Protein AF-A0A7J7IED0-F1 (afdb_monomer_lite)

pLDDT: mean 82.6, std 17.84, range [32.25, 96.56]

Sequence (119 aa):
MCSSIAMPTRVLPFPWQARALDLDWCTAADRGLPAPDLILFFDMDPELASTRGGFGQERYERLALQQQVRQVFLNELFQPDRWLRVHAEETVAQVQTQCQQAITAVLSRVSGTPLNTLW

Structure (mmCIF, N/CA/C/O backbone):
data_AF-A0A7J7IED0-F1
#
_entry.id   AF-A0A7J7IED0-F1
#
loop_
_atom_site.group_PDB
_atom_site.id
_atom_site.type_symbol
_atom_site.label_atom_id
_atom_site.label_alt_id
_atom_site.label_comp_id
_atom_site.label_asym_id
_atom_site.label_entity_id
_atom_site.label_seq_id
_atom_site.pdbx_PDB_ins_code
_atom_site.Cartn_x
_atom_site.Cartn_y
_atom_site.Cartn_z
_atom_site.occupancy
_atom_site.B_iso_or_equiv
_atom_site.auth_seq_id
_atom_site.auth_comp_id
_atom_site.auth_asym_id
_atom_site.auth_atom_id
_atom_site.pdbx_PDB_model_num
ATOM 1 N N . MET A 1 1 ? -34.960 -27.282 -11.983 1.00 36.97 1 MET A N 1
ATOM 2 C CA . MET A 1 1 ? -34.445 -26.589 -13.181 1.00 36.97 1 MET A CA 1
ATOM 3 C C . MET A 1 1 ? -33.121 -25.959 -12.789 1.00 36.97 1 MET A C 1
ATOM 5 O O . MET A 1 1 ? -33.119 -24.950 -12.103 1.00 36.97 1 MET A O 1
ATOM 9 N N . CYS A 1 2 ? -32.014 -26.643 -13.072 1.00 32.25 2 CYS A N 1
ATOM 10 C CA . CYS A 1 2 ? -30.677 -26.162 -12.738 1.00 32.25 2 CYS A CA 1
ATOM 11 C C . CYS A 1 2 ? -30.215 -25.291 -13.909 1.00 32.25 2 CYS A C 1
ATOM 13 O O . CYS A 1 2 ? -29.845 -25.818 -14.958 1.00 32.25 2 CYS A O 1
ATOM 15 N N . SER A 1 3 ? -30.357 -23.973 -13.783 1.00 35.97 3 SER A N 1
ATOM 16 C CA . SER A 1 3 ? -29.908 -23.035 -14.811 1.00 35.97 3 SER A CA 1
ATOM 17 C C . SER A 1 3 ? -28.383 -23.017 -14.821 1.00 35.97 3 SER A C 1
ATOM 19 O O . SER A 1 3 ? -27.745 -22.455 -13.935 1.00 35.97 3 SER A O 1
ATOM 21 N N . SER A 1 4 ? -27.810 -23.691 -15.814 1.00 40.75 4 SER A N 1
ATOM 22 C CA . SER A 1 4 ? -26.386 -23.664 -16.125 1.00 40.75 4 SER A CA 1
ATOM 23 C C . SER A 1 4 ? -25.989 -22.241 -16.524 1.00 40.75 4 SER A C 1
ATOM 25 O O . SER A 1 4 ? -26.401 -21.745 -17.571 1.00 40.75 4 SER A O 1
ATOM 27 N N . ILE A 1 5 ? -25.211 -21.567 -15.676 1.00 43.69 5 ILE A N 1
ATOM 28 C CA . ILE A 1 5 ? -24.533 -20.323 -16.043 1.00 43.69 5 ILE A CA 1
ATOM 29 C C . ILE A 1 5 ? -23.286 -20.732 -16.827 1.00 43.69 5 ILE A C 1
ATOM 31 O O . ILE A 1 5 ? -22.257 -21.089 -16.257 1.00 43.69 5 ILE A O 1
ATOM 35 N N . ALA A 1 6 ? -23.399 -20.731 -18.152 1.00 41.88 6 ALA A N 1
ATOM 36 C CA . ALA A 1 6 ? -22.252 -20.859 -19.033 1.00 41.88 6 ALA A CA 1
ATOM 37 C C . ALA A 1 6 ? -21.477 -19.534 -19.018 1.00 41.88 6 ALA A C 1
ATOM 39 O O . ALA A 1 6 ? -21.916 -18.544 -19.601 1.00 41.88 6 ALA A O 1
ATOM 40 N N . MET A 1 7 ? -20.326 -19.500 -18.343 1.00 37.88 7 MET A N 1
ATOM 41 C CA . MET A 1 7 ? -19.371 -18.411 -18.539 1.00 37.88 7 MET A CA 1
ATOM 42 C C . MET A 1 7 ? -18.693 -18.573 -19.907 1.00 37.88 7 MET A C 1
ATOM 44 O O . MET A 1 7 ? -18.311 -19.692 -20.261 1.00 37.88 7 MET A O 1
ATOM 48 N N . PRO A 1 8 ? -18.519 -17.495 -20.690 1.00 42.34 8 PRO A N 1
ATOM 49 C CA . PRO A 1 8 ? -17.879 -17.585 -21.991 1.00 42.34 8 PRO A CA 1
ATOM 50 C C . PRO A 1 8 ? -16.397 -17.933 -21.807 1.00 42.34 8 PRO A C 1
ATOM 52 O O . PRO A 1 8 ? -15.579 -17.105 -21.408 1.00 42.34 8 PRO A O 1
ATOM 55 N N . THR A 1 9 ? -16.030 -19.178 -22.108 1.00 47.97 9 THR A N 1
ATOM 56 C CA . THR A 1 9 ? -14.632 -19.609 -22.185 1.00 47.97 9 THR A CA 1
ATOM 57 C C . THR A 1 9 ? -13.965 -18.954 -23.387 1.00 47.97 9 THR A C 1
ATOM 59 O O . THR A 1 9 ? -14.030 -19.451 -24.510 1.00 47.97 9 THR A O 1
ATOM 62 N N . ARG A 1 10 ? -13.298 -17.825 -23.144 1.00 47.19 10 ARG A N 1
ATOM 63 C CA . ARG A 1 10 ? -12.334 -17.232 -24.071 1.00 47.19 10 ARG A CA 1
ATOM 64 C C . ARG A 1 10 ? -11.139 -18.189 -24.166 1.00 47.19 10 ARG A C 1
ATOM 66 O O . ARG A 1 10 ? -10.312 -18.246 -23.260 1.00 47.19 10 ARG A O 1
ATOM 73 N N . VAL A 1 11 ? -11.097 -19.005 -25.216 1.00 46.94 11 VAL A N 1
ATOM 74 C CA . VAL A 1 11 ? -9.988 -19.936 -25.466 1.00 46.94 11 VAL A CA 1
ATOM 75 C C . VAL A 1 11 ? -8.765 -19.115 -25.886 1.00 46.94 11 VAL A C 1
ATOM 77 O O . VAL A 1 11 ? -8.804 -18.442 -26.914 1.00 46.94 11 VAL A O 1
ATOM 80 N N . LEU A 1 12 ? -7.701 -19.132 -25.079 1.00 45.75 12 LEU A N 1
ATOM 81 C CA . LEU A 1 12 ? -6.413 -18.508 -25.403 1.00 45.75 12 LEU A CA 1
ATOM 82 C C . LEU A 1 12 ? -5.401 -19.572 -25.866 1.00 45.75 12 LEU A C 1
ATOM 84 O O . LEU A 1 12 ? -5.448 -20.704 -25.383 1.00 45.75 12 LEU A O 1
ATOM 88 N N . PRO A 1 13 ? -4.476 -19.224 -26.783 1.00 49.81 13 PRO A N 1
ATOM 89 C CA . PRO A 1 13 ? -3.617 -20.184 -27.482 1.00 49.81 13 PRO A CA 1
ATOM 90 C C . PRO A 1 13 ? -2.476 -20.784 -26.642 1.00 49.81 13 PRO A C 1
ATOM 92 O O . PRO A 1 13 ? -1.748 -21.629 -27.154 1.00 49.81 13 PRO A O 1
ATOM 95 N N . PHE A 1 14 ? -2.304 -20.396 -25.370 1.00 44.78 14 PHE A N 1
ATOM 96 C CA . PHE A 1 14 ? -1.225 -20.911 -24.522 1.00 44.78 14 PHE A CA 1
ATOM 97 C C . PHE A 1 14 ? -1.695 -21.228 -23.085 1.00 44.78 14 PHE A C 1
ATOM 99 O O . PHE A 1 14 ? -2.215 -20.341 -22.410 1.00 44.78 14 PHE A O 1
ATOM 106 N N . PRO A 1 15 ? -1.469 -22.458 -22.575 1.00 43.44 15 PRO A N 1
ATOM 107 C CA . PRO A 1 15 ? -2.006 -22.942 -21.294 1.00 43.44 15 PRO A CA 1
ATOM 108 C C . PRO A 1 15 ? -1.313 -22.392 -20.032 1.00 43.44 15 PRO A C 1
ATOM 110 O O . PRO A 1 15 ? -1.779 -22.650 -18.927 1.00 43.44 15 PRO A O 1
ATOM 113 N N . TRP A 1 16 ? -0.213 -21.642 -20.175 1.00 39.72 16 TRP A N 1
ATOM 114 C CA . TRP A 1 16 ? 0.593 -21.125 -19.054 1.00 39.72 16 TRP A CA 1
ATOM 115 C C . TRP A 1 16 ? 0.421 -19.632 -18.784 1.00 39.72 16 TRP A C 1
ATOM 117 O O . TRP A 1 16 ? 0.981 -19.120 -17.816 1.00 39.72 16 TRP A O 1
ATOM 127 N N . GLN A 1 17 ? -0.332 -18.913 -19.622 1.00 46.06 17 GLN A N 1
ATOM 128 C CA . GLN A 1 17 ? -0.835 -17.614 -19.201 1.00 46.06 17 GLN A CA 1
ATOM 129 C C . GLN A 1 17 ? -1.814 -17.910 -18.078 1.00 46.06 17 GLN A C 1
ATOM 131 O O . GLN A 1 17 ? -2.883 -18.471 -18.328 1.00 46.06 17 GLN A O 1
ATOM 136 N N . ALA A 1 18 ? -1.405 -17.595 -16.842 1.00 50.69 18 ALA A N 1
ATOM 137 C CA . ALA A 1 18 ? -2.331 -17.488 -15.733 1.00 50.69 18 ALA A CA 1
ATOM 138 C C . ALA A 1 18 ? -3.539 -16.750 -16.299 1.00 50.69 18 ALA A C 1
ATOM 140 O O . ALA A 1 18 ? -3.398 -15.655 -16.854 1.00 50.69 18 ALA A O 1
ATOM 141 N N . ARG A 1 19 ? -4.695 -17.424 -16.291 1.00 53.16 19 ARG A N 1
ATOM 142 C CA . ARG A 1 19 ? -5.981 -16.813 -16.635 1.00 53.16 19 ARG A CA 1
ATOM 143 C C . ARG A 1 19 ? -5.982 -15.443 -15.955 1.00 53.16 19 ARG A C 1
ATOM 145 O O . ARG A 1 19 ? -5.398 -15.336 -14.883 1.00 53.16 19 ARG A O 1
ATOM 152 N N . ALA A 1 20 ? -6.571 -14.408 -16.550 1.00 64.81 20 ALA A N 1
ATOM 153 C CA . ALA A 1 20 ? -6.888 -13.219 -15.764 1.00 64.81 20 ALA A CA 1
ATOM 154 C C . ALA A 1 20 ? -7.748 -13.721 -14.593 1.00 64.81 20 ALA A C 1
ATOM 156 O O . ALA A 1 20 ? -8.904 -14.093 -14.796 1.00 64.81 20 ALA A O 1
ATOM 157 N N . LEU A 1 21 ? -7.098 -13.964 -13.452 1.00 77.31 21 LEU A N 1
ATOM 158 C CA . LEU A 1 21 ? -7.692 -14.633 -12.315 1.00 77.31 21 LEU A CA 1
ATOM 159 C C . LEU A 1 21 ? -8.637 -13.601 -11.746 1.00 77.31 21 LEU A C 1
ATOM 161 O O . LEU A 1 21 ? -8.255 -12.450 -11.550 1.00 77.31 21 LEU A O 1
ATOM 165 N N . ASP A 1 22 ? -9.878 -14.017 -11.561 1.00 84.81 22 ASP A N 1
ATOM 166 C CA . ASP A 1 22 ? -10.888 -13.142 -11.007 1.00 84.81 22 ASP A CA 1
ATOM 167 C C . ASP A 1 22 ? -10.443 -12.642 -9.627 1.00 84.81 22 ASP A C 1
ATOM 169 O O . ASP A 1 22 ? -9.797 -13.380 -8.869 1.00 84.81 22 ASP A O 1
ATOM 173 N N . LEU A 1 23 ? -10.759 -11.390 -9.306 1.00 84.94 23 LEU A N 1
ATOM 174 C CA . LEU A 1 23 ? -10.307 -10.777 -8.061 1.00 84.94 23 LEU A CA 1
ATOM 175 C C . LEU A 1 23 ? -10.923 -11.490 -6.851 1.00 84.94 23 LEU A C 1
ATOM 177 O O . LEU A 1 23 ? -10.242 -11.723 -5.852 1.00 84.94 23 LEU A O 1
ATOM 181 N N . ASP A 1 24 ? -12.171 -11.945 -6.975 1.00 88.38 24 ASP A N 1
ATOM 182 C CA . ASP A 1 24 ? -12.830 -12.776 -5.964 1.00 88.38 24 ASP A CA 1
ATOM 183 C C . ASP A 1 24 ? -12.094 -14.096 -5.729 1.00 88.38 24 ASP A C 1
ATOM 185 O O . ASP A 1 24 ? -11.993 -14.561 -4.594 1.00 88.38 24 ASP A O 1
ATOM 189 N N . TRP A 1 25 ? -11.544 -14.695 -6.788 1.00 90.00 25 TRP A N 1
ATOM 190 C CA . TRP A 1 25 ? -10.737 -15.904 -6.659 1.00 90.00 25 TRP A CA 1
ATOM 191 C C . TRP A 1 25 ? -9.395 -15.606 -5.985 1.00 90.00 25 TRP A C 1
ATOM 193 O O . TRP A 1 25 ? -8.975 -16.354 -5.104 1.00 90.00 25 TRP A O 1
ATOM 203 N N . CYS A 1 26 ? -8.745 -14.499 -6.356 1.00 90.12 26 CYS A N 1
ATOM 204 C CA . CYS A 1 26 ? -7.471 -14.081 -5.767 1.00 90.12 26 CYS A CA 1
ATOM 205 C C . CYS A 1 26 ? -7.598 -13.758 -4.271 1.00 90.12 26 CYS A C 1
ATOM 207 O O . CYS A 1 26 ? -6.723 -14.124 -3.493 1.00 90.12 26 CYS A O 1
ATOM 209 N N . THR A 1 27 ? -8.691 -13.113 -3.859 1.00 91.06 27 THR A N 1
ATOM 210 C CA . THR A 1 27 ? -8.920 -12.696 -2.463 1.00 91.06 27 THR A CA 1
ATOM 211 C C . THR A 1 27 ? -9.446 -13.816 -1.571 1.00 91.06 27 THR A C 1
ATOM 213 O O . THR A 1 27 ? -9.357 -13.717 -0.349 1.00 91.06 27 THR A O 1
ATOM 216 N N . ALA A 1 28 ? -9.968 -14.906 -2.144 1.00 93.44 28 ALA A N 1
ATOM 217 C CA . ALA A 1 28 ? -10.586 -15.990 -1.382 1.00 93.44 28 ALA A CA 1
ATOM 218 C C . ALA A 1 28 ? -9.653 -16.628 -0.339 1.00 93.44 28 ALA A C 1
ATOM 220 O O . ALA A 1 28 ? -10.131 -17.051 0.711 1.00 93.44 28 ALA A O 1
ATOM 221 N N . ALA A 1 29 ? -8.346 -16.689 -0.614 1.00 93.56 29 ALA A N 1
ATOM 222 C CA . ALA A 1 29 ? -7.357 -17.245 0.311 1.00 93.56 29 ALA A CA 1
ATOM 223 C C . ALA A 1 29 ? -7.055 -16.324 1.508 1.00 93.56 29 ALA A C 1
ATOM 225 O O . ALA A 1 29 ? -6.688 -16.817 2.571 1.00 93.56 29 ALA A O 1
ATOM 226 N N . ASP A 1 30 ? -7.249 -15.013 1.342 1.00 93.44 30 ASP A N 1
ATOM 227 C CA . ASP A 1 30 ? -6.957 -13.997 2.358 1.00 93.44 30 ASP A CA 1
ATOM 228 C C . ASP A 1 30 ? -8.195 -13.618 3.192 1.00 93.44 30 ASP A C 1
ATOM 230 O O . ASP A 1 30 ? -8.087 -12.897 4.189 1.00 93.44 30 ASP A O 1
ATOM 234 N N . ARG A 1 31 ? -9.386 -14.094 2.803 1.00 93.88 31 ARG A N 1
ATOM 235 C CA . ARG A 1 31 ? -10.635 -13.890 3.552 1.00 93.88 31 ARG A CA 1
ATOM 236 C C . ARG A 1 31 ? -10.507 -14.453 4.961 1.00 93.88 31 ARG A C 1
ATOM 238 O O . ARG A 1 31 ? -10.169 -15.621 5.147 1.00 93.88 31 ARG A O 1
ATOM 245 N N . GLY A 1 32 ? -10.840 -13.638 5.957 1.00 93.38 32 GLY A N 1
ATOM 246 C CA . GLY A 1 32 ? -10.769 -14.052 7.361 1.00 93.38 32 GLY A CA 1
ATOM 247 C C . GLY A 1 32 ? -9.501 -13.609 8.092 1.00 93.38 32 GLY A C 1
ATOM 248 O O . GLY A 1 32 ? -9.458 -13.703 9.320 1.00 93.38 32 GLY A O 1
ATOM 249 N N . LEU A 1 33 ? -8.488 -13.103 7.381 1.00 95.38 33 LEU A N 1
ATOM 250 C CA . LEU A 1 33 ? -7.308 -12.521 8.023 1.00 95.38 33 LEU A CA 1
ATOM 251 C C . LEU A 1 33 ? -7.683 -11.260 8.824 1.00 95.38 33 LEU A C 1
ATOM 253 O O . LEU A 1 33 ? -8.693 -10.621 8.526 1.00 95.38 33 LEU A O 1
ATOM 257 N N . PRO A 1 34 ? -6.893 -10.858 9.833 1.00 94.50 34 PRO A N 1
ATOM 258 C CA . PRO A 1 34 ? -7.083 -9.570 10.491 1.00 94.50 34 PRO A CA 1
ATOM 259 C C . PRO A 1 34 ? -6.953 -8.424 9.481 1.00 94.50 34 PRO A C 1
ATOM 261 O O . PRO A 1 34 ? -5.938 -8.310 8.791 1.00 94.50 34 PRO A O 1
ATOM 264 N N . ALA A 1 35 ? -7.973 -7.574 9.388 1.00 93.94 35 ALA A N 1
ATOM 265 C CA . ALA A 1 35 ? -7.910 -6.399 8.536 1.00 93.94 35 ALA A CA 1
ATOM 266 C C . ALA A 1 35 ? -6.994 -5.338 9.157 1.00 93.94 35 ALA A C 1
ATOM 268 O O . ALA A 1 35 ? -7.128 -5.039 10.345 1.00 93.94 35 ALA A O 1
ATOM 269 N N . PRO A 1 36 ? -6.105 -4.727 8.361 1.00 93.56 36 PRO A N 1
ATOM 270 C CA . PRO A 1 36 ? -5.299 -3.607 8.817 1.00 93.56 36 PRO A CA 1
ATOM 271 C C . PRO A 1 36 ? -6.165 -2.357 9.023 1.00 93.56 36 PRO A C 1
ATOM 273 O O . PRO A 1 36 ? -7.075 -2.077 8.238 1.00 93.56 36 PRO A O 1
ATOM 276 N N . ASP A 1 37 ? -5.831 -1.569 10.045 1.00 93.25 37 ASP A N 1
ATOM 277 C CA . ASP A 1 37 ? -6.463 -0.268 10.303 1.00 93.25 37 ASP A CA 1
ATOM 278 C C . ASP A 1 37 ? -5.948 0.843 9.374 1.00 93.25 37 ASP A C 1
ATOM 280 O O . ASP A 1 37 ? -6.620 1.853 9.165 1.00 93.25 37 ASP A O 1
ATOM 284 N N . LEU A 1 38 ? -4.743 0.662 8.825 1.00 94.50 38 LEU A N 1
ATOM 285 C CA . LEU A 1 38 ? -4.098 1.563 7.874 1.00 94.50 38 LEU A CA 1
ATOM 286 C C . LEU A 1 38 ? -3.266 0.760 6.876 1.00 94.50 38 LEU A C 1
ATOM 288 O O . LEU A 1 38 ? -2.416 -0.039 7.270 1.00 94.50 38 LEU A O 1
ATOM 292 N N . ILE A 1 39 ? -3.461 1.031 5.589 1.00 95.94 39 ILE A N 1
ATOM 293 C CA . ILE A 1 39 ? -2.629 0.522 4.499 1.00 95.94 39 ILE A CA 1
ATOM 294 C C . ILE A 1 39 ? -1.905 1.708 3.866 1.00 95.94 39 ILE A C 1
ATOM 296 O O . ILE A 1 39 ? -2.532 2.640 3.369 1.00 95.94 39 ILE A O 1
ATOM 300 N N . LEU A 1 40 ? -0.575 1.677 3.881 1.00 96.56 40 LEU A N 1
ATOM 301 C CA . LEU A 1 40 ? 0.253 2.670 3.201 1.00 96.56 40 LEU A CA 1
ATOM 302 C C . LEU A 1 40 ? 0.579 2.164 1.796 1.00 96.56 40 LEU A C 1
ATOM 304 O O . LEU A 1 40 ? 1.340 1.210 1.634 1.00 96.56 40 LEU A O 1
ATOM 308 N N . PHE A 1 41 ? 0.003 2.801 0.782 1.00 96.19 41 PHE A N 1
ATOM 309 C CA . PHE A 1 41 ? 0.269 2.490 -0.617 1.00 96.19 41 PHE A CA 1
ATOM 310 C C . PHE A 1 41 ? 1.313 3.457 -1.173 1.00 96.19 41 PHE A C 1
ATOM 312 O O . PHE A 1 41 ? 1.006 4.611 -1.469 1.00 96.19 41 PHE A O 1
ATOM 319 N N . PHE A 1 42 ? 2.552 2.985 -1.294 1.00 95.00 42 PHE A N 1
ATOM 320 C CA . PHE A 1 42 ? 3.660 3.748 -1.864 1.00 95.00 42 PHE A CA 1
ATOM 321 C C . PHE A 1 42 ? 3.534 3.787 -3.382 1.00 95.00 42 PHE A C 1
ATOM 323 O O . PHE A 1 42 ? 3.980 2.876 -4.078 1.00 95.00 42 PHE A O 1
ATOM 330 N N . ASP A 1 43 ? 2.906 4.842 -3.888 1.00 93.62 43 ASP A N 1
ATOM 331 C CA . ASP A 1 43 ? 2.703 5.005 -5.317 1.00 93.62 43 ASP A CA 1
ATOM 332 C C . ASP A 1 43 ? 3.902 5.697 -5.963 1.00 93.62 43 ASP A C 1
ATOM 334 O O . ASP A 1 43 ? 4.410 6.712 -5.473 1.00 93.62 43 ASP A O 1
ATOM 338 N N . MET A 1 44 ? 4.324 5.131 -7.086 1.00 91.12 44 MET A N 1
ATOM 339 C CA . MET A 1 44 ? 5.417 5.612 -7.912 1.00 91.12 44 MET A CA 1
ATOM 340 C C . MET A 1 44 ? 5.140 5.258 -9.354 1.00 91.12 44 MET A C 1
ATOM 342 O O . MET A 1 44 ? 4.632 4.172 -9.649 1.00 91.12 44 MET A O 1
ATOM 346 N N . ASP A 1 45 ? 5.522 6.154 -10.249 1.00 89.69 45 ASP A N 1
ATOM 347 C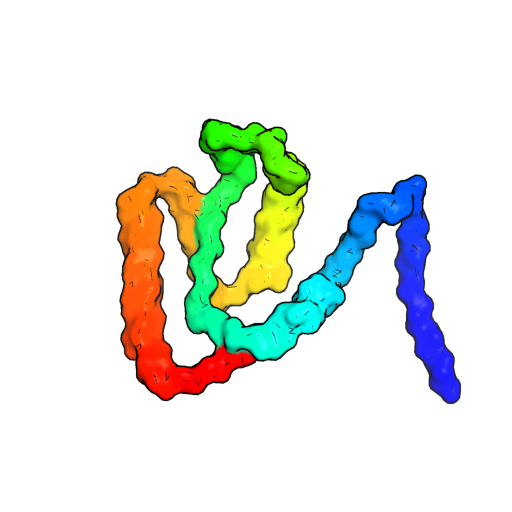 CA . ASP A 1 45 ? 5.536 5.827 -11.658 1.00 89.69 45 ASP A CA 1
ATOM 348 C C . ASP A 1 45 ? 6.480 4.630 -11.954 1.00 89.69 45 ASP A C 1
ATOM 350 O O . ASP A 1 45 ? 7.657 4.674 -11.573 1.00 89.69 45 ASP A O 1
ATOM 354 N N . PRO A 1 46 ? 5.997 3.537 -12.582 1.00 87.88 46 PRO A N 1
ATOM 355 C CA . PRO A 1 46 ? 6.813 2.352 -12.860 1.00 87.88 46 PRO A CA 1
ATOM 356 C C . PRO A 1 46 ? 8.070 2.649 -13.688 1.00 87.88 46 PRO A C 1
ATOM 358 O O . PRO A 1 46 ? 9.100 1.993 -13.509 1.00 87.88 46 PRO A O 1
ATOM 361 N N . GLU A 1 47 ? 8.019 3.650 -14.563 1.00 87.81 47 GLU A N 1
ATOM 362 C CA . GLU A 1 47 ? 9.138 4.081 -15.385 1.00 87.81 47 GLU A CA 1
ATOM 363 C C . GLU A 1 47 ? 10.212 4.722 -14.507 1.00 87.81 47 GLU A C 1
ATOM 365 O O . GLU A 1 47 ? 11.384 4.356 -14.615 1.00 87.81 47 GLU A O 1
ATOM 370 N N . LEU A 1 48 ? 9.824 5.589 -13.566 1.00 86.38 48 LEU A N 1
ATOM 371 C CA . LEU A 1 48 ? 10.748 6.137 -12.572 1.00 86.38 48 LEU A CA 1
ATOM 372 C C . LEU A 1 48 ? 11.309 5.032 -11.665 1.00 86.38 48 LEU A C 1
ATOM 374 O O . LEU A 1 48 ? 12.516 4.996 -11.412 1.00 86.38 48 LEU A O 1
ATOM 378 N N . ALA A 1 49 ? 10.465 4.105 -11.209 1.00 85.12 49 ALA A N 1
ATOM 379 C CA . ALA A 1 49 ? 10.882 2.985 -10.369 1.00 85.12 49 ALA A CA 1
ATOM 380 C C . ALA A 1 49 ? 11.941 2.116 -11.065 1.00 85.12 49 ALA A C 1
ATOM 382 O O . ALA A 1 49 ? 12.905 1.702 -10.423 1.00 85.12 49 ALA A O 1
ATOM 383 N N . SER A 1 50 ? 11.826 1.926 -12.384 1.00 83.38 50 SER A N 1
ATOM 384 C CA . SER A 1 50 ? 12.792 1.151 -13.171 1.00 83.38 50 SER A CA 1
ATOM 385 C C . SER A 1 50 ? 14.195 1.766 -13.237 1.00 83.38 50 SER A C 1
ATOM 387 O O . SER A 1 50 ? 15.172 1.063 -13.487 1.00 83.38 50 SER A O 1
ATOM 389 N N . THR A 1 51 ? 14.316 3.073 -12.981 1.00 85.19 51 THR A N 1
ATOM 390 C CA . THR A 1 51 ? 15.616 3.765 -12.930 1.00 85.19 51 THR A CA 1
ATOM 391 C C . THR A 1 51 ? 16.345 3.562 -11.604 1.00 85.19 51 THR A C 1
ATOM 393 O O . THR A 1 51 ? 17.559 3.769 -11.525 1.00 85.19 51 THR A O 1
ATOM 396 N N . ARG A 1 52 ? 15.628 3.138 -10.554 1.00 80.75 52 ARG A N 1
ATOM 397 C CA . ARG A 1 52 ? 16.232 2.769 -9.275 1.00 80.75 52 ARG A CA 1
ATOM 398 C C . ARG A 1 52 ? 16.919 1.419 -9.484 1.00 80.75 52 ARG A C 1
ATOM 400 O O . ARG A 1 52 ? 16.293 0.450 -9.896 1.00 80.75 52 ARG A O 1
ATOM 407 N N . GLY A 1 53 ? 18.241 1.403 -9.314 1.00 76.25 53 GLY A N 1
ATOM 408 C CA . GLY A 1 53 ? 19.096 0.296 -9.748 1.00 76.25 53 GLY A CA 1
ATOM 409 C C . GLY A 1 53 ? 18.625 -1.080 -9.265 1.00 76.25 53 GLY A C 1
ATOM 410 O O . GLY A 1 53 ? 18.148 -1.217 -8.143 1.00 76.25 53 GLY A O 1
ATOM 411 N N . GLY A 1 54 ? 18.800 -2.096 -10.115 1.00 75.38 54 GLY A N 1
ATOM 412 C CA . GLY A 1 54 ? 18.405 -3.481 -9.829 1.00 75.38 54 GLY A CA 1
ATOM 413 C C . GLY A 1 54 ? 17.130 -3.945 -10.535 1.00 75.38 54 GLY A C 1
ATOM 414 O O . GLY A 1 54 ? 16.872 -5.141 -10.533 1.00 75.38 54 GLY A O 1
ATOM 415 N N . PHE A 1 55 ? 16.392 -3.048 -11.201 1.00 78.56 55 PHE A N 1
ATOM 416 C CA . PHE A 1 55 ? 15.169 -3.405 -11.923 1.00 78.56 55 PHE A CA 1
ATOM 417 C C . PHE A 1 55 ? 15.417 -4.403 -13.067 1.00 78.56 55 PHE A C 1
ATOM 419 O O . PHE A 1 55 ? 16.267 -4.187 -13.936 1.00 78.56 55 PHE A O 1
ATOM 426 N N . GLY A 1 56 ? 14.618 -5.468 -13.096 1.00 79.06 56 GLY A N 1
ATOM 427 C CA . GLY A 1 56 ? 14.608 -6.488 -14.146 1.00 79.06 56 GLY A CA 1
ATOM 428 C C . GLY A 1 56 ? 15.363 -7.764 -13.778 1.00 79.06 56 GLY A C 1
ATOM 429 O O . GLY A 1 56 ? 15.526 -8.634 -14.636 1.00 79.06 56 GLY A O 1
ATOM 430 N N . GLN A 1 57 ? 15.825 -7.882 -12.531 1.00 81.44 57 GLN A N 1
ATOM 431 C CA . GLN A 1 57 ? 16.490 -9.079 -12.014 1.00 81.44 57 GLN A CA 1
ATOM 432 C C . GLN A 1 57 ? 15.477 -10.090 -11.466 1.00 81.44 57 GLN A C 1
ATOM 434 O O . GLN A 1 57 ? 15.723 -11.298 -11.509 1.00 81.44 57 GLN A O 1
ATOM 439 N N . GLU A 1 58 ? 14.317 -9.625 -10.995 1.00 86.25 58 GLU A N 1
ATOM 440 C CA . GLU A 1 58 ? 13.261 -10.491 -10.474 1.00 86.25 58 GLU A CA 1
ATOM 441 C C . GLU A 1 58 ? 12.144 -10.781 -11.489 1.00 86.25 58 GLU A C 1
ATOM 443 O O . GLU A 1 58 ? 11.875 -10.036 -12.433 1.00 86.25 58 GLU A O 1
ATOM 448 N N . ARG A 1 59 ? 11.418 -11.885 -11.259 1.00 84.38 59 ARG A N 1
ATOM 449 C CA . ARG A 1 59 ? 10.377 -12.411 -12.164 1.00 84.38 59 ARG A CA 1
ATOM 450 C C . ARG A 1 59 ? 9.281 -11.396 -12.514 1.00 84.38 59 ARG A C 1
ATOM 452 O O . ARG A 1 59 ? 8.729 -11.459 -13.615 1.00 84.38 59 ARG A O 1
ATOM 459 N N . TYR A 1 60 ? 8.945 -10.509 -11.578 1.00 83.44 60 TYR A N 1
ATOM 460 C CA . TYR A 1 60 ? 7.854 -9.542 -11.712 1.00 83.44 60 TYR A CA 1
ATOM 461 C C . TYR A 1 60 ? 8.329 -8.113 -12.006 1.00 83.44 60 TYR A C 1
ATOM 463 O O . TYR A 1 60 ? 7.504 -7.216 -12.180 1.00 83.44 60 TYR A O 1
ATOM 471 N N . GLU A 1 61 ? 9.634 -7.881 -12.145 1.00 85.56 61 GLU A N 1
ATOM 472 C CA . GLU A 1 61 ? 10.207 -6.571 -12.482 1.00 85.56 61 GLU A CA 1
ATOM 473 C C . GLU A 1 61 ? 10.168 -6.319 -13.993 1.00 85.56 61 GLU A C 1
ATOM 475 O O . GLU A 1 61 ? 11.171 -6.111 -14.672 1.00 85.56 61 GLU A O 1
ATOM 480 N N . ARG A 1 62 ? 8.963 -6.386 -14.559 1.00 88.06 62 ARG A N 1
ATOM 481 C CA . ARG A 1 62 ? 8.709 -6.084 -15.968 1.00 88.06 62 ARG A CA 1
ATOM 482 C C . ARG A 1 62 ? 7.798 -4.874 -16.029 1.00 88.06 62 ARG A C 1
ATOM 484 O O . ARG A 1 62 ? 6.709 -4.919 -15.470 1.00 88.06 62 ARG A O 1
ATOM 491 N N . LEU A 1 63 ? 8.212 -3.830 -16.747 1.00 88.12 63 LEU A N 1
ATOM 492 C CA . LEU A 1 63 ? 7.498 -2.547 -16.795 1.00 88.12 63 LEU A CA 1
ATOM 493 C C . LEU A 1 63 ? 6.001 -2.709 -17.108 1.00 88.12 63 LEU A C 1
ATOM 495 O O . LEU A 1 63 ? 5.160 -2.247 -16.347 1.00 88.12 63 LEU A O 1
ATOM 499 N N . ALA A 1 64 ? 5.671 -3.460 -18.163 1.00 87.75 64 ALA A N 1
ATOM 500 C CA . ALA A 1 6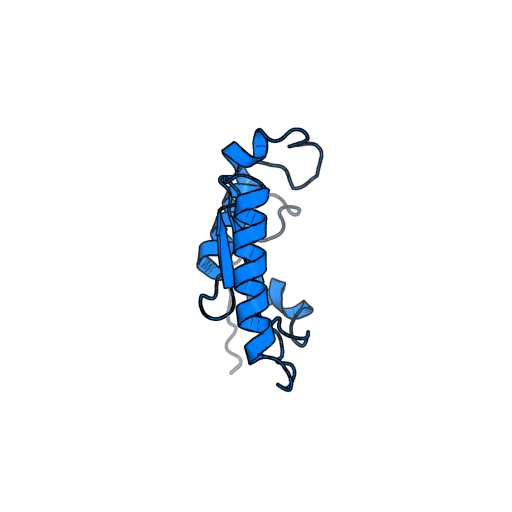4 ? 4.284 -3.709 -18.558 1.00 87.75 64 ALA A CA 1
ATOM 501 C C . ALA A 1 64 ? 3.457 -4.409 -17.462 1.00 87.75 64 ALA A C 1
ATOM 503 O O . ALA A 1 64 ? 2.277 -4.113 -17.297 1.00 87.75 64 ALA A O 1
ATOM 504 N N . LEU A 1 65 ? 4.072 -5.316 -16.693 1.00 89.06 65 LEU A N 1
ATOM 505 C CA . LEU A 1 65 ? 3.401 -5.977 -15.574 1.00 89.06 65 LEU A CA 1
ATOM 506 C C . LEU A 1 65 ? 3.195 -4.997 -14.415 1.00 89.06 65 LEU A C 1
ATOM 508 O O . LEU A 1 65 ? 2.106 -4.938 -13.862 1.00 89.06 65 LEU A O 1
ATOM 512 N N . GLN A 1 66 ? 4.211 -4.204 -14.073 1.00 90.12 66 GLN A N 1
ATOM 513 C CA . GLN A 1 66 ? 4.133 -3.223 -12.987 1.00 90.12 66 GLN A CA 1
ATOM 514 C C . GLN A 1 66 ? 3.085 -2.135 -13.266 1.00 90.12 66 GLN A C 1
ATOM 516 O O . GLN A 1 66 ? 2.333 -1.763 -12.369 1.00 90.12 66 GLN A O 1
ATOM 521 N N . GLN A 1 67 ? 2.952 -1.694 -14.521 1.00 91.44 67 GLN A N 1
ATOM 522 C CA . GLN A 1 67 ? 1.879 -0.789 -14.949 1.00 91.44 67 GLN A CA 1
ATOM 523 C C . GLN A 1 67 ? 0.486 -1.413 -14.756 1.00 91.44 67 GLN A C 1
ATOM 525 O O . GLN A 1 67 ? -0.412 -0.763 -14.221 1.00 91.44 67 GLN A O 1
ATOM 530 N N . GLN A 1 68 ? 0.306 -2.683 -15.139 1.00 90.25 68 GLN A N 1
ATOM 531 C CA . GLN A 1 68 ? -0.956 -3.404 -14.931 1.00 90.25 68 GLN A CA 1
ATOM 532 C C . GLN A 1 68 ? -1.278 -3.575 -13.443 1.00 90.25 68 GLN A C 1
ATOM 534 O O . GLN A 1 68 ? -2.399 -3.302 -13.021 1.00 90.25 68 GLN 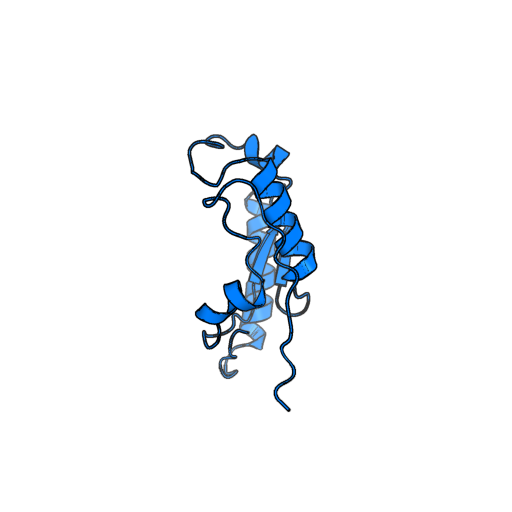A O 1
ATOM 539 N N . VAL A 1 69 ? -0.287 -3.978 -12.645 1.00 90.88 69 VAL A N 1
ATOM 540 C CA . VAL A 1 69 ? -0.416 -4.139 -11.192 1.00 90.88 69 VAL A CA 1
ATOM 541 C C . VAL A 1 69 ? -0.827 -2.818 -10.549 1.00 90.88 69 VAL A C 1
ATOM 543 O O . VAL A 1 69 ? -1.829 -2.776 -9.837 1.00 90.88 69 VAL A O 1
ATOM 546 N N . ARG A 1 70 ? -0.126 -1.721 -10.860 1.00 92.62 70 ARG A N 1
ATOM 547 C CA . ARG A 1 70 ? -0.470 -0.378 -10.374 1.00 92.62 70 ARG A CA 1
ATOM 548 C C . ARG A 1 70 ? -1.918 -0.012 -10.701 1.00 92.62 70 ARG A C 1
ATOM 550 O O . ARG A 1 70 ? -2.615 0.517 -9.839 1.00 92.62 70 ARG A O 1
ATOM 557 N N . GLN A 1 71 ? -2.386 -0.318 -11.913 1.00 92.00 71 GLN A N 1
ATOM 558 C CA . GLN A 1 71 ? -3.757 -0.015 -12.317 1.00 92.00 71 GLN A CA 1
ATOM 559 C C . GLN A 1 71 ? -4.797 -0.785 -11.496 1.00 92.00 71 GLN A C 1
ATOM 561 O O . GLN A 1 71 ? -5.776 -0.179 -11.066 1.00 92.00 71 GLN A O 1
ATOM 566 N N . VAL A 1 72 ? -4.583 -2.084 -11.259 1.00 91.94 72 VAL A N 1
ATOM 567 C CA . VAL A 1 72 ? -5.480 -2.910 -10.430 1.00 91.94 72 VAL A CA 1
ATOM 568 C C . VAL A 1 72 ? -5.511 -2.384 -8.995 1.00 91.94 72 VAL A C 1
ATOM 570 O O . VAL A 1 72 ? -6.588 -2.196 -8.432 1.00 91.94 72 VAL A O 1
ATOM 573 N N . PHE A 1 73 ? -4.348 -2.057 -8.422 1.00 93.00 73 PHE A N 1
ATOM 574 C CA . PHE A 1 73 ? -4.284 -1.476 -7.081 1.00 93.00 73 PHE A CA 1
ATOM 575 C C . PHE A 1 73 ? -5.067 -0.167 -6.979 1.00 93.00 73 PHE A C 1
ATOM 577 O O . PHE A 1 73 ? -5.866 -0.015 -6.061 1.00 93.00 73 PHE A O 1
ATOM 584 N N . LEU A 1 74 ? -4.879 0.755 -7.926 1.00 92.12 74 LEU A N 1
ATOM 585 C CA . LEU A 1 74 ? -5.534 2.063 -7.896 1.00 92.12 74 LEU A CA 1
ATOM 586 C C . LEU A 1 74 ? -7.034 2.010 -8.223 1.00 92.12 74 LEU A C 1
ATOM 588 O O . LEU A 1 74 ? -7.794 2.775 -7.635 1.00 92.12 74 LEU A O 1
ATOM 592 N N . ASN A 1 75 ? -7.462 1.147 -9.148 1.00 91.00 75 ASN A N 1
ATOM 593 C CA . ASN A 1 75 ? -8.849 1.141 -9.631 1.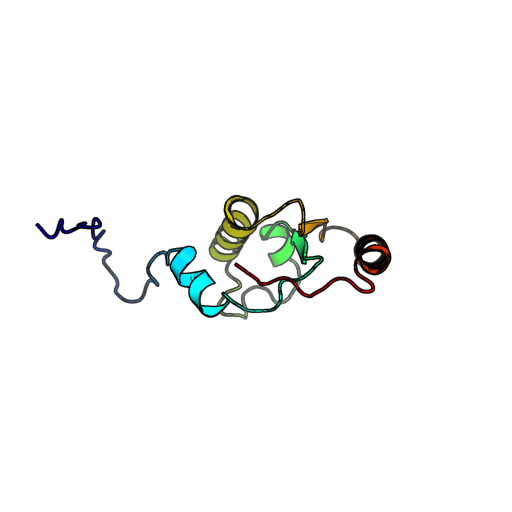00 91.00 75 ASN A CA 1
ATOM 594 C C . ASN A 1 75 ? -9.760 0.165 -8.896 1.00 91.00 75 ASN A C 1
ATOM 596 O O . ASN A 1 75 ? -10.951 0.439 -8.776 1.00 91.00 75 ASN A O 1
ATOM 600 N N . GLU A 1 76 ? -9.234 -0.989 -8.490 1.00 88.00 76 GLU A N 1
ATOM 601 C CA . GLU A 1 76 ? -10.052 -2.104 -8.001 1.00 88.00 76 GLU A CA 1
ATOM 602 C C . GLU A 1 76 ? -9.869 -2.340 -6.500 1.00 88.00 76 GLU A C 1
ATOM 604 O O . GLU A 1 76 ? -10.814 -2.736 -5.823 1.00 88.00 76 GLU A O 1
ATOM 609 N N . LEU A 1 77 ? -8.671 -2.080 -5.962 1.00 90.44 77 LEU A N 1
ATOM 610 C CA . LEU A 1 77 ? -8.333 -2.402 -4.570 1.00 90.44 77 LEU A CA 1
ATOM 611 C C . LEU A 1 77 ? -8.301 -1.196 -3.630 1.00 90.44 77 LEU A C 1
ATOM 613 O O . LEU A 1 77 ? -8.481 -1.372 -2.424 1.00 90.44 77 LEU A O 1
ATOM 617 N N . PHE A 1 78 ? -8.039 0.006 -4.147 1.00 91.94 78 PHE A N 1
ATOM 618 C CA . PHE A 1 78 ? -7.816 1.188 -3.321 1.00 91.94 78 PHE A CA 1
ATOM 619 C C . PHE A 1 78 ? -9.093 1.604 -2.585 1.00 91.94 78 PHE A C 1
ATOM 621 O O . PHE A 1 78 ? -10.102 1.945 -3.201 1.00 91.94 78 PHE A O 1
ATOM 628 N N . GLN A 1 79 ? -9.030 1.627 -1.253 1.00 90.81 79 GLN A N 1
ATOM 629 C CA . GLN A 1 79 ? -10.157 2.000 -0.400 1.00 90.81 79 GLN A CA 1
ATOM 630 C C . GLN A 1 79 ? -9.795 3.249 0.417 1.00 90.81 79 GLN A C 1
ATOM 632 O O . GLN A 1 79 ? -8.965 3.156 1.320 1.00 90.81 79 GLN A O 1
ATOM 637 N N . PRO A 1 80 ? -10.373 4.429 0.119 1.00 86.69 80 PRO A N 1
ATOM 638 C CA . PRO A 1 80 ? -9.915 5.711 0.670 1.00 86.69 80 PRO A CA 1
ATOM 639 C C . PRO A 1 80 ? -10.137 5.876 2.183 1.00 86.69 80 PRO A C 1
ATOM 641 O O . PRO A 1 80 ? -9.610 6.807 2.783 1.00 86.69 80 PRO A O 1
ATOM 644 N N . ASP A 1 81 ? -10.927 5.002 2.802 1.00 87.75 81 ASP A N 1
ATOM 645 C CA . ASP A 1 81 ? -11.176 4.959 4.243 1.00 87.75 81 ASP A CA 1
ATOM 646 C C . ASP A 1 81 ? -10.018 4.326 5.035 1.00 87.75 81 ASP A C 1
ATOM 648 O O . ASP A 1 81 ? -9.751 4.745 6.163 1.00 87.75 81 ASP A O 1
ATOM 652 N N . ARG A 1 82 ? -9.328 3.336 4.451 1.00 88.50 82 ARG A N 1
ATOM 653 C CA . ARG A 1 82 ? -8.239 2.572 5.094 1.00 88.50 82 ARG A CA 1
ATOM 654 C C . ARG A 1 82 ? -6.883 2.737 4.417 1.00 88.50 82 ARG A C 1
ATOM 656 O O . ARG A 1 82 ? -5.856 2.463 5.035 1.00 88.50 82 ARG A O 1
ATOM 663 N N . TRP A 1 83 ? -6.861 3.161 3.159 1.00 94.69 83 TRP A N 1
ATOM 664 C CA . TRP A 1 83 ? -5.648 3.286 2.364 1.00 94.69 83 TRP A CA 1
ATOM 665 C C . TRP A 1 83 ? -5.206 4.739 2.286 1.00 94.69 83 TRP A C 1
ATOM 667 O O . TRP A 1 83 ? -5.967 5.621 1.890 1.00 94.69 83 TRP A O 1
ATOM 677 N N . LEU A 1 84 ? -3.933 4.973 2.588 1.00 94.69 84 LEU A N 1
ATOM 678 C CA . LEU A 1 84 ? -3.264 6.236 2.330 1.00 94.69 84 LEU A CA 1
ATOM 679 C C . LEU A 1 84 ? -2.277 6.054 1.183 1.00 94.69 84 LEU A C 1
ATOM 681 O O . LEU A 1 84 ? -1.342 5.257 1.271 1.00 94.69 84 LEU A O 1
ATOM 685 N N . ARG A 1 85 ? -2.465 6.831 0.117 1.00 94.19 85 ARG A N 1
ATOM 686 C CA . ARG A 1 85 ? -1.500 6.923 -0.979 1.00 94.19 85 ARG A CA 1
ATOM 687 C C . ARG A 1 85 ? -0.339 7.817 -0.551 1.00 94.19 85 ARG A C 1
ATOM 689 O O . ARG A 1 85 ? -0.544 8.989 -0.253 1.00 94.19 85 ARG A O 1
ATOM 696 N N . VAL A 1 86 ? 0.863 7.256 -0.539 1.00 94.38 86 VAL A N 1
ATOM 697 C CA . VAL A 1 86 ? 2.113 7.943 -0.205 1.00 94.38 86 VAL A CA 1
ATOM 698 C C . VAL A 1 86 ? 2.901 8.151 -1.491 1.00 94.38 86 VAL A C 1
ATOM 700 O O . VAL A 1 86 ? 3.172 7.192 -2.214 1.00 94.38 86 VAL A O 1
ATOM 703 N N . HIS A 1 87 ? 3.274 9.394 -1.783 1.00 90.94 87 HIS A N 1
ATOM 704 C CA . HIS A 1 87 ? 4.054 9.729 -2.974 1.00 90.94 87 HIS A CA 1
ATOM 705 C C . HIS A 1 87 ? 5.519 9.332 -2.776 1.00 90.94 87 HIS A C 1
ATOM 707 O O . HIS A 1 87 ? 6.283 10.031 -2.116 1.00 90.94 87 HIS A O 1
ATOM 713 N N . ALA A 1 88 ? 5.927 8.201 -3.353 1.00 91.31 88 ALA A N 1
ATOM 714 C CA . ALA A 1 88 ? 7.258 7.632 -3.125 1.00 91.31 88 ALA 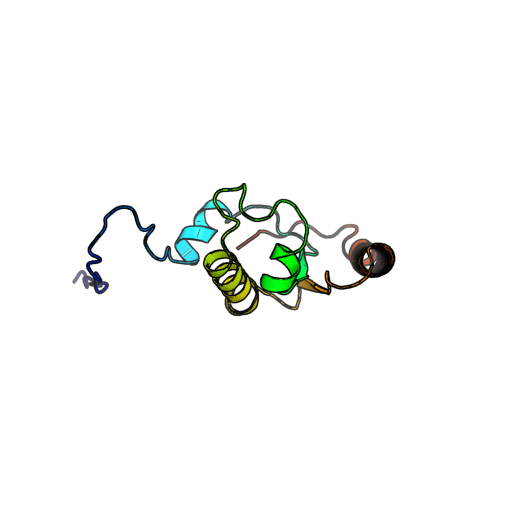A CA 1
ATOM 715 C C . ALA A 1 88 ? 8.368 8.245 -4.011 1.00 91.31 88 ALA A C 1
ATOM 717 O O . ALA A 1 88 ? 9.527 7.816 -3.965 1.00 91.31 88 ALA A O 1
ATOM 718 N N . GLU A 1 89 ? 8.016 9.237 -4.830 1.00 90.38 89 GLU A N 1
ATOM 719 C CA . GLU A 1 89 ? 8.924 10.007 -5.693 1.00 90.38 89 GLU A CA 1
ATOM 720 C C . GLU A 1 89 ? 9.692 11.089 -4.919 1.00 90.38 89 GLU A C 1
ATOM 722 O O . GLU A 1 89 ? 10.722 11.575 -5.383 1.00 90.38 89 GLU A O 1
ATOM 727 N N . GLU A 1 90 ? 9.214 11.437 -3.724 1.00 88.62 90 GLU A N 1
ATOM 728 C CA . GLU A 1 90 ? 9.856 12.395 -2.831 1.00 88.62 90 GLU A CA 1
ATOM 729 C C . GLU A 1 90 ? 11.126 11.836 -2.168 1.00 88.62 90 GLU A C 1
ATOM 731 O O . GLU A 1 90 ? 11.498 10.665 -2.303 1.00 88.62 90 GLU A O 1
ATOM 736 N N . THR A 1 91 ? 11.813 12.688 -1.402 1.00 92.56 91 THR A N 1
ATOM 737 C CA . THR A 1 91 ? 12.965 12.249 -0.611 1.00 92.56 91 THR A CA 1
ATOM 738 C C . THR A 1 91 ? 12.540 11.295 0.506 1.00 92.56 91 THR A C 1
ATOM 740 O O . THR A 1 91 ? 11.449 11.402 1.066 1.00 92.56 91 THR A O 1
ATOM 743 N N . VAL A 1 92 ? 13.448 10.399 0.906 1.00 93.62 92 VAL A N 1
ATOM 744 C CA . VAL A 1 92 ? 13.211 9.4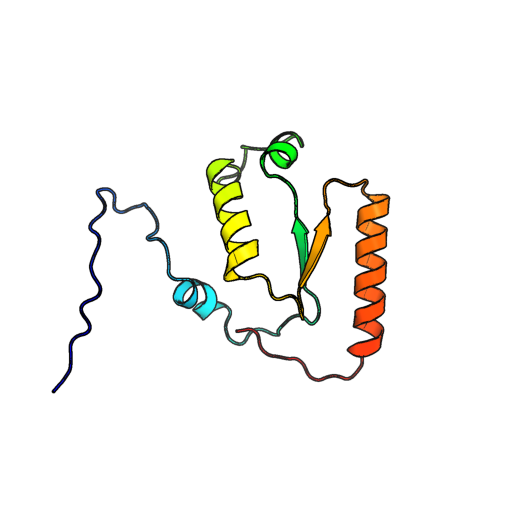31 1.993 1.00 93.62 92 VAL A CA 1
ATOM 745 C C . VAL A 1 92 ? 12.733 10.116 3.280 1.00 93.62 92 VAL A C 1
ATOM 747 O O . VAL A 1 92 ? 11.822 9.619 3.933 1.00 93.62 92 VAL A O 1
ATOM 750 N N . ALA A 1 93 ? 13.296 11.280 3.624 1.00 95.88 93 ALA A N 1
ATOM 751 C CA . ALA A 1 93 ? 12.914 12.029 4.821 1.00 95.88 93 ALA A CA 1
ATOM 752 C C . ALA A 1 93 ? 11.467 12.550 4.762 1.00 95.88 93 ALA A C 1
ATOM 754 O O . ALA A 1 93 ? 10.749 12.503 5.765 1.00 95.88 93 ALA A O 1
ATOM 755 N N . GLN A 1 94 ? 11.019 13.019 3.594 1.00 94.00 94 GLN A N 1
ATOM 756 C CA . GLN A 1 94 ? 9.644 13.484 3.403 1.00 94.00 94 GLN A CA 1
ATOM 757 C C . GLN A 1 94 ? 8.663 12.313 3.458 1.00 94.00 94 GLN A C 1
ATOM 759 O O . GLN A 1 94 ? 7.718 12.357 4.243 1.00 94.00 94 GLN A O 1
ATOM 764 N N . VAL A 1 95 ? 8.948 11.229 2.729 1.00 95.38 95 VAL A N 1
ATOM 765 C CA . VAL A 1 95 ? 8.144 9.996 2.753 1.00 95.38 95 VAL A CA 1
ATOM 766 C C . VAL A 1 95 ? 8.029 9.450 4.178 1.00 95.38 95 VAL A C 1
ATOM 768 O O . VAL A 1 95 ? 6.934 9.141 4.643 1.00 95.38 95 VAL A O 1
ATOM 771 N N . GLN A 1 96 ? 9.139 9.395 4.916 1.00 96.56 96 GLN A N 1
ATOM 772 C CA . GLN A 1 96 ? 9.144 8.969 6.315 1.00 96.56 96 GLN A CA 1
ATOM 773 C C . GLN A 1 96 ? 8.255 9.865 7.185 1.00 96.56 96 GLN A C 1
ATOM 775 O O . GLN A 1 96 ? 7.505 9.354 8.017 1.00 96.56 96 GLN A O 1
ATOM 780 N N . THR A 1 97 ? 8.318 11.183 6.991 1.00 95.94 97 THR A N 1
ATOM 781 C CA . THR A 1 97 ? 7.494 12.139 7.742 1.00 95.94 97 THR A CA 1
ATOM 782 C C . THR A 1 97 ? 6.006 11.915 7.467 1.00 95.94 97 THR A C 1
ATOM 784 O O . THR A 1 97 ? 5.220 11.847 8.413 1.00 95.94 97 THR A O 1
ATOM 787 N N . GLN A 1 98 ? 5.622 11.715 6.200 1.00 93.81 98 GLN A N 1
ATOM 788 C CA . GLN A 1 98 ? 4.241 11.396 5.821 1.00 93.81 98 GLN A CA 1
ATOM 789 C C . GLN A 1 98 ? 3.751 10.111 6.508 1.00 93.81 98 GLN A C 1
ATOM 791 O O . GLN A 1 98 ? 2.688 10.103 7.134 1.00 93.81 98 GLN A O 1
ATOM 796 N N . CYS A 1 99 ? 4.551 9.040 6.463 1.00 96.12 99 CYS A N 1
ATOM 797 C CA . CYS A 1 99 ? 4.226 7.775 7.123 1.00 96.12 99 CYS A CA 1
ATOM 798 C C . CYS A 1 99 ? 4.068 7.943 8.639 1.00 96.12 99 CYS A C 1
ATOM 800 O O . CYS A 1 99 ? 3.100 7.453 9.217 1.00 96.12 99 CYS A O 1
ATOM 802 N N . GLN A 1 100 ? 4.992 8.654 9.292 1.00 95.94 100 GLN A N 1
ATOM 803 C CA . GLN A 1 100 ? 4.946 8.882 10.738 1.00 95.94 100 GLN A CA 1
ATOM 804 C C . GLN A 1 100 ? 3.687 9.642 11.159 1.00 95.94 100 GLN A C 1
ATOM 806 O O . GLN A 1 100 ? 3.045 9.266 12.142 1.00 95.94 100 GLN A O 1
ATOM 811 N N . GLN A 1 101 ? 3.309 10.680 10.411 1.00 94.56 101 GLN A N 1
ATOM 812 C CA . GLN A 1 101 ? 2.096 11.453 10.677 1.00 94.56 101 GLN A CA 1
ATOM 813 C C . GLN A 1 101 ? 0.840 10.584 10.542 1.00 94.56 101 GLN A C 1
ATOM 815 O O . GLN A 1 101 ? 0.001 10.576 11.444 1.00 94.56 101 GLN A O 1
ATOM 820 N N . ALA A 1 102 ? 0.747 9.802 9.463 1.00 93.69 102 ALA A N 1
ATOM 821 C CA . ALA A 1 102 ? -0.379 8.906 9.216 1.00 93.69 102 ALA A CA 1
ATOM 822 C C . ALA A 1 102 ? -0.523 7.833 10.304 1.00 93.69 102 ALA A C 1
ATOM 824 O O . ALA A 1 102 ? -1.605 7.644 10.862 1.00 93.69 102 ALA A O 1
ATOM 825 N N . ILE A 1 103 ? 0.583 7.175 10.657 1.00 94.56 103 ILE A N 1
ATOM 826 C CA . ILE A 1 103 ? 0.606 6.136 11.692 1.00 94.56 103 ILE A CA 1
ATOM 827 C C . ILE A 1 103 ? 0.224 6.726 13.052 1.00 94.56 103 ILE A C 1
ATOM 829 O O . ILE A 1 103 ? -0.613 6.157 13.748 1.00 94.56 103 ILE A O 1
ATOM 833 N N . THR A 1 104 ? 0.779 7.884 13.425 1.00 95.00 104 THR A N 1
ATOM 834 C CA . THR A 1 104 ? 0.478 8.534 14.714 1.00 95.00 104 THR A CA 1
ATOM 835 C C . THR A 1 104 ? -1.009 8.875 14.833 1.00 95.00 104 THR A C 1
ATOM 837 O O . THR A 1 104 ? -1.619 8.635 15.878 1.00 95.00 104 THR A O 1
ATOM 840 N N . ALA A 1 105 ? -1.618 9.375 13.753 1.00 92.12 105 ALA A N 1
ATOM 841 C CA . ALA A 1 105 ? -3.046 9.671 13.720 1.00 92.12 105 ALA A CA 1
ATOM 842 C C . ALA A 1 105 ? -3.902 8.407 13.919 1.00 92.12 105 ALA A C 1
ATOM 844 O O . ALA A 1 105 ? -4.870 8.434 14.682 1.00 92.12 105 ALA A O 1
ATOM 845 N N . VAL A 1 106 ? -3.530 7.288 13.291 1.00 92.19 106 VAL A N 1
ATOM 846 C CA . VAL A 1 106 ? -4.273 6.024 13.412 1.00 92.19 106 VAL A CA 1
ATOM 847 C C . VAL A 1 106 ? -4.089 5.389 14.787 1.00 92.19 106 VAL A C 1
ATOM 849 O O . VAL A 1 106 ? -5.087 5.030 15.409 1.00 92.19 106 VAL A O 1
ATOM 852 N N . LEU A 1 107 ? -2.864 5.342 15.321 1.00 91.75 107 LEU A N 1
ATOM 853 C CA . LEU A 1 107 ? -2.574 4.785 16.651 1.00 91.75 107 LEU A CA 1
ATOM 854 C C . LEU A 1 107 ? -3.428 5.420 17.755 1.00 91.75 107 LEU A C 1
ATOM 856 O O . LEU A 1 107 ? -3.902 4.720 18.648 1.00 91.75 107 LEU A O 1
ATOM 860 N N . SER A 1 108 ? -3.672 6.731 17.664 1.00 88.38 108 SER A N 1
ATOM 861 C CA . SER A 1 108 ? -4.525 7.444 18.622 1.00 88.38 108 SER A CA 1
ATOM 862 C C . SER A 1 108 ? -5.993 6.992 18.609 1.00 88.38 108 SER A C 1
ATOM 864 O O . SER A 1 108 ? -6.673 7.106 19.626 1.00 88.38 108 SER A O 1
ATOM 866 N N . ARG A 1 109 ? -6.484 6.463 17.479 1.00 87.00 109 ARG A N 1
ATOM 867 C CA . ARG A 1 109 ? -7.885 6.056 17.278 1.00 87.00 109 ARG A CA 1
ATOM 868 C C . ARG A 1 109 ? -8.144 4.575 17.539 1.00 87.00 109 ARG A C 1
ATOM 870 O O . ARG A 1 109 ? -9.259 4.230 17.912 1.00 87.00 109 ARG A O 1
ATOM 877 N N . VAL A 1 110 ? -7.155 3.717 17.299 1.00 90.06 110 VAL A N 1
ATOM 878 C CA . VAL A 1 110 ? -7.331 2.250 17.301 1.00 90.06 110 VAL A CA 1
ATOM 879 C C . VAL A 1 110 ? -6.995 1.598 18.643 1.00 90.06 110 VAL A C 1
ATOM 881 O O . VAL A 1 110 ? -7.190 0.400 18.835 1.00 90.06 110 VAL A O 1
ATOM 884 N N . SER A 1 111 ? -6.480 2.365 19.609 1.00 85.12 111 SER A N 1
ATOM 885 C CA . SER A 1 111 ? -6.167 1.823 20.932 1.00 85.12 111 SER A CA 1
ATOM 886 C C . SER A 1 111 ? -7.448 1.351 21.634 1.00 85.12 111 SER A C 1
ATOM 888 O O . SER A 1 111 ? -8.280 2.158 22.043 1.00 85.12 111 SER A O 1
ATOM 890 N N . GLY A 1 112 ? -7.613 0.030 21.753 1.00 84.50 112 GLY A N 1
ATOM 891 C CA . GLY A 1 112 ? -8.766 -0.602 22.402 1.00 84.50 112 GLY A CA 1
ATOM 892 C C . GLY A 1 112 ? -9.933 -0.960 21.474 1.00 84.50 112 GLY A C 1
ATOM 893 O O . GLY A 1 112 ? -10.961 -1.423 21.969 1.00 84.50 112 GLY A O 1
ATOM 894 N N . THR A 1 113 ? -9.802 -0.788 20.154 1.00 90.00 113 THR A N 1
ATOM 895 C CA . THR A 1 113 ? -10.808 -1.274 19.197 1.00 90.00 113 THR A CA 1
ATOM 896 C C . THR A 1 113 ? -10.620 -2.768 18.906 1.00 90.00 113 THR A C 1
ATOM 898 O O . THR A 1 113 ? -9.484 -3.245 18.868 1.00 90.00 113 THR A O 1
ATOM 901 N N . PRO A 1 114 ? -11.706 -3.535 18.699 1.00 93.06 114 PRO A N 1
ATOM 902 C CA . PRO A 1 114 ? -11.598 -4.928 18.275 1.00 93.06 114 PRO A CA 1
ATOM 903 C C . PRO A 1 114 ? -11.004 -5.030 16.864 1.00 93.06 114 PRO A C 1
ATOM 905 O O . PRO A 1 114 ? -11.166 -4.125 16.047 1.00 93.06 114 PRO A O 1
ATOM 908 N N . LEU A 1 115 ? -10.341 -6.153 16.575 1.00 92.12 115 LEU A N 1
ATOM 909 C CA . LEU A 1 115 ? -9.800 -6.431 15.245 1.00 92.12 115 LEU A CA 1
ATOM 910 C C . LEU A 1 115 ? -10.930 -6.661 14.240 1.00 92.12 115 LEU A C 1
ATOM 912 O O . LEU A 1 115 ? -11.852 -7.438 14.493 1.00 92.12 115 LEU A O 1
ATOM 916 N N . ASN A 1 116 ? -10.807 -6.019 13.084 1.00 92.12 116 ASN A N 1
ATOM 917 C CA . ASN A 1 116 ? -11.682 -6.251 11.944 1.00 92.12 116 ASN A CA 1
ATOM 918 C C . ASN A 1 116 ? -11.191 -7.448 11.118 1.00 92.12 116 ASN A C 1
ATOM 920 O O . ASN A 1 116 ? -10.051 -7.894 11.255 1.00 92.12 116 ASN A O 1
ATOM 924 N N . THR A 1 117 ? -12.045 -7.953 10.235 1.00 93.94 117 THR A N 1
ATOM 925 C CA . THR A 1 117 ? -11.727 -9.055 9.318 1.00 93.94 117 THR A CA 1
ATOM 926 C C . THR A 1 117 ? -11.521 -8.528 7.899 1.00 93.94 117 THR A C 1
ATOM 928 O O . THR A 1 117 ? -12.174 -7.569 7.486 1.00 93.94 117 THR A O 1
ATOM 931 N N . LEU A 1 118 ? -10.557 -9.104 7.185 1.00 92.69 118 LEU A N 1
ATOM 932 C CA . LEU A 1 118 ? -10.193 -8.761 5.817 1.00 92.69 118 LEU A CA 1
ATOM 933 C C . LEU A 1 118 ? -11.085 -9.509 4.814 1.00 92.69 118 LEU A C 1
ATOM 935 O O . LEU A 1 118 ? -11.274 -10.723 4.961 1.00 92.69 118 LEU A O 1
ATOM 939 N N . TRP A 1 119 ? -11.522 -8.770 3.781 1.00 88.81 119 TRP A N 1
ATOM 940 C CA . TRP A 1 119 ? -12.480 -9.182 2.738 1.00 88.81 119 TRP A CA 1
ATOM 941 C C . TRP A 1 119 ? -13.846 -9.627 3.285 1.00 88.81 119 TRP A C 1
ATOM 943 O O . TRP A 1 119 ? -14.666 -10.097 2.465 1.00 88.81 119 TRP A O 1
#

Organism: NCBI:txid2690220

Radius of gyration: 19.07 Å; chains: 1; bounding box: 54×40×50 Å

Secondary structure (DSSP, 8-state):
------------S-TTS-----HHHHHTTTTTSBPPS-EEEEE--HHHHHHSTTTTSSTT--HHHHHHHHHHIIIII--TTTEEEEETTS-HHHHHHHHHHHHHHHHHHHTTPPPPB--

InterPro domains:
  IPR027417 P-loop containing nucleoside triphosphate hydrolase [G3DSA:3.40.50.300] (2-119)
  IPR027417 P-loop containing nucleoside triphosphate hydrolase [SSF52540] (16-111)
  IPR039430 Thymidylate kinase-like domain [PF02223] (19-98)

Foldseek 3Di:
DPDDPDDDPPDDPDPPPPDVQDVCRVCVVQWFPFDDQAAEAADDQLVVVCPPPPQPVDPQSDSVNVVVVNCCCVPPPDDPNHYDYQHNVDDPVVSVVVVVVVVVVSVVPCVPPDTDTDD